Protein AF-A0A2A5JJQ9-F1 (afdb_monomer)

Mean predicted aligned error: 7.12 Å

Organism: Pseudoalteromonas piscicida (NCBI:txid43662)

Structure (mmCIF, N/CA/C/O backbone):
data_AF-A0A2A5JJQ9-F1
#
_entry.id   AF-A0A2A5JJQ9-F1
#
loop_
_atom_site.group_PDB
_atom_site.id
_atom_site.type_symbol
_atom_site.label_atom_id
_atom_site.label_alt_id
_atom_site.label_comp_id
_atom_site.label_asym_id
_atom_site.label_entity_id
_atom_site.label_seq_id
_atom_site.pdbx_PDB_ins_code
_atom_site.Cartn_x
_atom_site.Cartn_y
_atom_site.Cartn_z
_atom_site.occupancy
_atom_site.B_iso_or_equiv
_atom_site.auth_seq_id
_atom_site.auth_comp_id
_atom_site.auth_asym_id
_atom_site.auth_atom_id
_atom_site.pdbx_PDB_model_num
ATOM 1 N N . MET A 1 1 ? 16.383 14.279 -28.033 1.00 53.25 1 MET A N 1
ATOM 2 C CA . MET A 1 1 ? 16.707 12.990 -27.375 1.00 53.25 1 MET A CA 1
ATOM 3 C C . MET A 1 1 ? 16.690 13.057 -25.843 1.00 53.25 1 MET A C 1
ATOM 5 O O . MET A 1 1 ? 16.347 12.062 -25.229 1.00 53.25 1 MET A O 1
ATOM 9 N N . SER A 1 2 ? 16.940 14.205 -25.205 1.00 58.47 2 SER A N 1
ATOM 10 C CA . SER A 1 2 ? 16.986 14.355 -23.736 1.00 58.47 2 SER A CA 1
ATOM 11 C C . SER A 1 2 ? 15.639 14.246 -22.992 1.00 58.47 2 SER A C 1
ATOM 13 O O . SER A 1 2 ? 15.626 13.889 -21.820 1.00 58.47 2 SER A O 1
ATOM 15 N N . ALA A 1 3 ? 14.497 14.496 -23.643 1.00 60.12 3 ALA A N 1
ATOM 16 C CA . ALA A 1 3 ? 13.184 14.466 -22.978 1.00 60.12 3 ALA A CA 1
ATOM 17 C C . ALA A 1 3 ? 12.724 13.055 -22.546 1.00 60.12 3 ALA A C 1
ATOM 19 O O . ALA A 1 3 ? 12.041 12.912 -21.534 1.00 60.12 3 ALA A O 1
ATOM 20 N N . PHE A 1 4 ? 13.128 12.004 -23.270 1.00 63.50 4 PHE A N 1
ATOM 21 C CA . PHE A 1 4 ? 12.737 10.623 -22.957 1.00 63.50 4 PHE A CA 1
ATOM 22 C C . PHE A 1 4 ? 13.427 10.071 -21.701 1.00 63.50 4 PHE A C 1
ATOM 24 O O . PHE A 1 4 ? 12.880 9.177 -21.062 1.00 63.50 4 PHE A O 1
ATOM 31 N N . ILE A 1 5 ? 14.570 10.644 -21.300 1.00 67.75 5 ILE A N 1
ATOM 32 C CA . ILE A 1 5 ? 15.310 10.250 -20.089 1.00 67.75 5 ILE A CA 1
ATOM 33 C C . ILE A 1 5 ? 14.546 10.648 -18.818 1.00 67.75 5 ILE A C 1
ATOM 35 O O . ILE A 1 5 ? 14.613 9.948 -17.815 1.00 67.75 5 ILE A O 1
ATOM 39 N N . TYR A 1 6 ? 13.778 11.740 -18.845 1.00 73.62 6 TYR A N 1
ATOM 40 C CA . TYR A 1 6 ? 13.025 12.204 -17.672 1.00 73.62 6 TYR A CA 1
ATOM 41 C C . TYR A 1 6 ? 11.618 11.603 -17.573 1.00 73.62 6 TYR A C 1
ATOM 43 O O . TYR A 1 6 ? 11.004 11.643 -16.509 1.00 73.62 6 TYR A O 1
ATOM 51 N N . LEU A 1 7 ? 11.104 11.014 -18.654 1.00 75.12 7 LEU A N 1
ATOM 52 C CA . LEU A 1 7 ? 9.798 10.351 -18.690 1.00 75.12 7 LEU A CA 1
ATOM 53 C C . LEU A 1 7 ? 9.628 9.300 -17.564 1.00 75.12 7 LEU A C 1
ATOM 55 O O . LEU A 1 7 ? 8.625 9.386 -16.853 1.00 75.12 7 LEU A O 1
ATOM 59 N N . PRO A 1 8 ? 10.591 8.387 -17.302 1.00 75.81 8 PRO A N 1
ATOM 60 C CA . PRO A 1 8 ? 10.592 7.521 -16.118 1.00 75.81 8 PRO A CA 1
ATOM 61 C C . PRO A 1 8 ? 10.311 8.225 -14.802 1.00 75.81 8 PRO A C 1
ATOM 63 O O . PRO A 1 8 ? 9.535 7.740 -13.983 1.00 75.81 8 PRO A O 1
ATOM 66 N N . PHE A 1 9 ? 10.987 9.353 -14.596 1.00 79.06 9 PHE A N 1
ATOM 67 C CA . PHE A 1 9 ? 10.966 10.077 -13.341 1.00 79.06 9 PHE A CA 1
ATOM 68 C C . PHE A 1 9 ? 9.575 10.659 -13.106 1.00 79.06 9 PHE A C 1
ATOM 70 O O . PHE A 1 9 ? 9.000 10.463 -12.038 1.00 79.06 9 PHE A O 1
ATOM 77 N N . PHE A 1 10 ? 8.983 11.278 -14.131 1.00 83.06 10 PHE A N 1
ATOM 78 C CA . PHE A 1 10 ? 7.614 11.787 -14.058 1.00 83.06 10 PHE A CA 1
ATOM 79 C C . PHE A 1 10 ? 6.577 10.670 -13.889 1.00 83.06 10 PHE A C 1
ATOM 81 O O . PHE A 1 10 ? 5.638 10.830 -13.108 1.00 83.06 10 PHE A O 1
ATOM 88 N N . VAL A 1 11 ? 6.758 9.522 -14.552 1.00 82.81 11 VAL A N 1
ATOM 89 C CA . VAL A 1 11 ? 5.877 8.357 -14.374 1.00 82.81 11 VAL A CA 1
ATOM 90 C C . VAL A 1 11 ? 5.963 7.839 -12.939 1.00 82.81 11 VAL A C 1
ATOM 92 O O . VAL A 1 11 ? 4.928 7.718 -12.285 1.00 82.81 11 VAL A O 1
ATOM 95 N N . ALA A 1 12 ? 7.166 7.629 -12.401 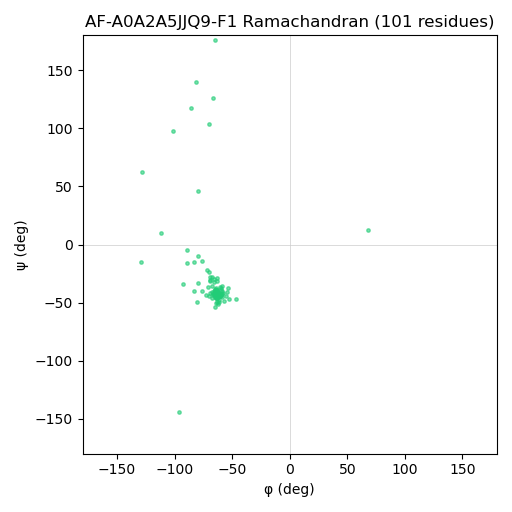1.00 81.19 12 ALA A N 1
ATOM 96 C CA . ALA A 1 12 ? 7.359 7.193 -11.021 1.00 81.19 12 ALA A CA 1
ATOM 97 C C . ALA A 1 12 ? 6.757 8.187 -10.014 1.00 81.19 12 ALA A C 1
ATOM 99 O O . ALA A 1 12 ? 6.046 7.776 -9.096 1.00 81.19 12 ALA A O 1
ATOM 100 N N . LEU A 1 13 ? 6.967 9.492 -10.223 1.00 85.75 13 LEU A N 1
ATOM 101 C CA . LEU A 1 13 ? 6.396 10.543 -9.381 1.00 85.75 13 LEU A CA 1
ATOM 102 C C . LEU A 1 13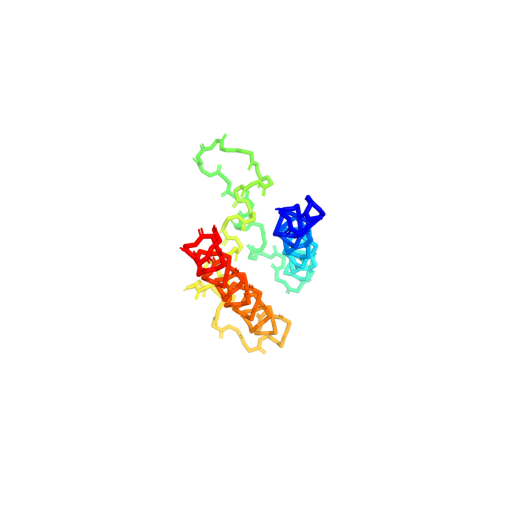 ? 4.860 10.503 -9.401 1.00 85.75 13 LEU A C 1
ATOM 104 O O . LEU A 1 13 ? 4.222 10.565 -8.349 1.00 85.75 13 LEU A O 1
ATOM 108 N N . SER A 1 14 ? 4.263 10.338 -10.586 1.00 85.88 14 SER A N 1
ATOM 109 C CA . SER A 1 14 ? 2.811 10.221 -10.734 1.00 85.88 14 SER A CA 1
ATOM 110 C C . SER A 1 14 ? 2.269 8.976 -10.026 1.00 85.88 14 SER A C 1
ATOM 112 O O . SER A 1 14 ? 1.290 9.072 -9.289 1.00 85.88 14 SER A O 1
ATOM 114 N N . CYS A 1 15 ? 2.938 7.825 -10.152 1.00 82.94 15 CYS A N 1
ATOM 115 C CA . CYS A 1 15 ? 2.556 6.589 -9.471 1.00 82.94 15 CYS A CA 1
ATOM 116 C C . CYS A 1 15 ? 2.604 6.741 -7.946 1.00 82.94 15 CYS A C 1
ATOM 118 O O . CYS A 1 15 ? 1.667 6.324 -7.262 1.00 82.94 15 CYS A O 1
ATOM 120 N N . LEU A 1 16 ? 3.647 7.385 -7.408 1.00 83.38 16 LEU A N 1
ATOM 121 C CA . LEU A 1 16 ? 3.753 7.674 -5.975 1.00 83.38 16 LEU A CA 1
ATOM 122 C C . LEU A 1 16 ? 2.626 8.596 -5.495 1.00 83.38 16 LEU A C 1
ATOM 124 O O . LEU A 1 16 ? 2.040 8.346 -4.437 1.00 83.38 16 LEU A O 1
ATOM 128 N N . PHE A 1 17 ? 2.278 9.615 -6.285 1.00 86.81 17 PHE A N 1
ATOM 129 C CA . PHE A 1 17 ? 1.162 10.514 -5.991 1.00 86.81 17 PHE A CA 1
ATOM 130 C C . PHE A 1 17 ? -0.189 9.779 -5.996 1.00 86.81 17 PHE A C 1
ATOM 132 O O . PHE A 1 17 ? -0.984 9.911 -5.064 1.00 86.81 17 PHE A O 1
ATOM 139 N N . PHE A 1 18 ? -0.440 8.936 -7.001 1.00 84.56 18 PHE A N 1
ATOM 140 C CA . PHE A 1 18 ? -1.655 8.121 -7.060 1.00 84.56 18 PHE A CA 1
ATOM 141 C C . PHE A 1 18 ? -1.748 7.146 -5.884 1.00 84.56 18 PHE A C 1
ATOM 143 O O . PHE A 1 18 ? -2.818 7.016 -5.285 1.00 84.56 18 PHE A O 1
ATOM 150 N N . ARG A 1 19 ? -0.638 6.496 -5.512 1.00 83.06 19 ARG A N 1
ATOM 151 C CA . ARG A 1 19 ? -0.593 5.572 -4.371 1.00 83.06 19 ARG A CA 1
ATOM 152 C C . ARG A 1 19 ? -0.898 6.286 -3.057 1.00 83.06 19 ARG A C 1
ATOM 154 O O . ARG A 1 19 ? -1.742 5.814 -2.298 1.00 83.06 19 ARG A O 1
ATOM 161 N N . THR A 1 20 ? -0.293 7.450 -2.812 1.00 84.12 20 THR A N 1
ATOM 162 C CA . THR A 1 20 ? -0.572 8.246 -1.601 1.00 84.12 20 THR A CA 1
ATOM 163 C C . THR A 1 20 ? -2.019 8.723 -1.548 1.00 84.12 20 THR A C 1
ATOM 165 O O . THR A 1 20 ? -2.663 8.597 -0.505 1.00 84.12 20 THR A O 1
ATOM 168 N N . PHE A 1 21 ? -2.575 9.204 -2.662 1.00 85.81 21 PHE A N 1
ATOM 169 C CA . PHE A 1 21 ? -3.981 9.605 -2.722 1.00 85.81 21 PHE A CA 1
ATOM 170 C C . PHE A 1 21 ? -4.927 8.431 -2.427 1.00 85.81 21 PHE A C 1
ATOM 172 O O . PHE A 1 21 ? -5.880 8.558 -1.652 1.00 85.81 21 PHE A O 1
ATOM 179 N N . HIS A 1 22 ? -4.649 7.263 -3.007 1.00 84.31 22 HIS A N 1
ATOM 180 C CA . HIS A 1 22 ? -5.489 6.084 -2.840 1.00 84.31 22 HIS A CA 1
ATOM 181 C C . HIS A 1 22 ? -5.389 5.483 -1.427 1.00 84.31 22 HIS A C 1
ATOM 183 O O . HIS A 1 22 ? -6.411 5.076 -0.874 1.00 84.31 22 HIS A O 1
ATOM 189 N N . LEU A 1 23 ? -4.200 5.495 -0.811 1.00 84.94 23 LEU A N 1
ATOM 190 C CA . LEU A 1 23 ? -4.009 5.127 0.598 1.00 84.94 23 LEU A CA 1
ATOM 191 C C . LEU A 1 23 ? -4.806 6.044 1.527 1.00 84.94 23 LEU A C 1
ATOM 193 O O . LEU A 1 23 ? -5.504 5.568 2.422 1.00 84.94 23 LEU A O 1
ATOM 197 N N . LYS A 1 24 ? -4.773 7.357 1.278 1.00 87.56 24 LYS A N 1
ATOM 198 C CA . LYS A 1 24 ? -5.526 8.336 2.072 1.00 87.56 24 LYS A CA 1
ATOM 199 C C . LYS A 1 24 ? -7.032 8.083 1.994 1.00 87.56 24 LYS A C 1
ATOM 201 O O . LYS A 1 24 ? -7.710 8.109 3.017 1.00 87.56 24 LYS A O 1
ATOM 206 N N . LYS A 1 25 ? -7.543 7.759 0.800 1.00 88.50 25 LYS A N 1
ATOM 207 C CA . LYS A 1 25 ? -8.953 7.398 0.590 1.00 88.50 25 LYS A CA 1
ATOM 208 C C . LYS A 1 25 ? -9.370 6.186 1.428 1.00 88.50 25 LYS A C 1
ATOM 210 O O . LYS A 1 25 ? -10.466 6.178 1.982 1.00 88.50 25 LYS A O 1
ATOM 215 N N . ILE A 1 26 ? -8.508 5.179 1.539 1.00 88.50 26 ILE A N 1
ATOM 216 C CA . ILE A 1 26 ? -8.814 3.972 2.316 1.00 88.50 26 ILE A CA 1
ATOM 217 C C . ILE A 1 26 ? -8.702 4.227 3.803 1.00 88.50 26 ILE A C 1
ATOM 219 O O . ILE A 1 26 ? -9.561 3.768 4.540 1.00 88.50 26 ILE A O 1
ATOM 223 N N . ALA A 1 27 ? -7.708 4.993 4.243 1.00 88.69 27 ALA A N 1
ATOM 224 C CA . ALA A 1 27 ? -7.625 5.407 5.636 1.00 88.69 27 ALA A CA 1
ATOM 225 C C . ALA A 1 27 ? -8.913 6.119 6.076 1.00 88.69 27 ALA A C 1
ATOM 227 O O . ALA A 1 27 ? -9.470 5.795 7.120 1.00 88.69 27 ALA A O 1
ATOM 228 N N . THR A 1 28 ? -9.451 7.022 5.246 1.00 90.25 28 THR A N 1
ATOM 229 C CA . THR A 1 28 ? -10.751 7.656 5.512 1.00 90.25 28 THR A CA 1
ATOM 230 C C . THR A 1 28 ? -11.897 6.644 5.541 1.00 90.25 28 THR A C 1
ATOM 232 O O . THR A 1 28 ? -12.734 6.706 6.436 1.00 90.25 28 THR A O 1
ATOM 235 N N . HIS A 1 29 ? -11.937 5.698 4.600 1.00 90.19 29 HIS A N 1
ATOM 236 C CA . HIS A 1 29 ? -12.962 4.650 4.575 1.00 90.19 29 HIS A CA 1
ATOM 237 C C . HIS A 1 29 ? -12.923 3.765 5.825 1.00 90.19 29 HIS A C 1
ATOM 239 O O . HIS A 1 29 ? -13.938 3.588 6.489 1.00 90.19 29 HIS A O 1
ATOM 245 N N . VAL A 1 30 ? -11.742 3.269 6.192 1.00 89.19 30 VAL A N 1
ATOM 246 C CA . VAL A 1 30 ? -11.534 2.419 7.369 1.00 89.19 30 VAL A CA 1
ATOM 247 C C . VAL A 1 30 ? -11.854 3.179 8.648 1.00 89.19 30 VAL A C 1
ATOM 249 O O . VAL A 1 30 ? -12.529 2.630 9.508 1.00 89.19 30 VAL A O 1
ATOM 252 N N . LYS A 1 31 ? -11.476 4.457 8.747 1.00 90.31 31 LYS A N 1
ATOM 253 C CA . LYS A 1 31 ? -11.863 5.313 9.874 1.00 90.31 31 LYS A CA 1
ATOM 254 C C . LYS A 1 31 ? -13.384 5.435 10.028 1.00 90.31 31 LYS A C 1
ATOM 256 O O . LYS A 1 31 ? -13.866 5.505 11.153 1.00 90.31 31 LYS A O 1
ATOM 261 N N . ASN A 1 32 ? -14.127 5.466 8.923 1.00 90.00 32 ASN A N 1
ATOM 262 C CA . ASN A 1 32 ? -15.580 5.630 8.943 1.00 90.00 32 ASN A CA 1
ATOM 263 C C . ASN A 1 32 ? -16.331 4.310 9.177 1.00 90.00 32 ASN A C 1
ATOM 265 O O . ASN A 1 32 ? -17.334 4.304 9.881 1.00 90.00 32 ASN A O 1
ATOM 269 N N . VAL A 1 33 ? -15.874 3.208 8.573 1.00 92.06 33 VAL A N 1
ATOM 270 C CA . VAL A 1 33 ? -16.576 1.910 8.604 1.00 92.06 33 VAL A CA 1
ATOM 271 C C . VAL A 1 33 ? -16.098 1.015 9.747 1.00 92.06 33 VAL A C 1
ATOM 273 O O . VAL A 1 33 ? -16.895 0.283 10.326 1.00 92.06 33 VAL A O 1
ATOM 276 N N . TYR A 1 34 ? -14.816 1.093 10.103 1.00 90.06 34 TYR A N 1
ATOM 277 C CA . TYR A 1 34 ? -14.189 0.295 11.159 1.00 90.06 34 TYR A CA 1
ATOM 278 C C . TYR A 1 34 ? -13.433 1.205 12.148 1.00 90.06 34 TYR A C 1
ATOM 280 O O . TYR A 1 34 ? -12.208 1.098 12.271 1.00 90.06 34 TYR A O 1
ATOM 288 N N . PRO A 1 35 ? -14.128 2.120 12.853 1.00 87.94 35 PRO A N 1
ATOM 289 C CA . PRO A 1 35 ? -13.488 3.113 13.720 1.00 87.94 35 PRO A CA 1
ATOM 290 C C . PRO A 1 35 ? -12.662 2.476 14.846 1.00 87.94 35 PRO A C 1
ATOM 292 O O . PRO A 1 35 ? -11.570 2.954 15.152 1.00 87.94 35 PRO A O 1
ATOM 295 N N . ASP A 1 36 ? -13.132 1.364 15.414 1.00 89.06 36 ASP A N 1
ATOM 296 C CA . ASP A 1 36 ? -12.420 0.649 16.477 1.00 89.06 36 ASP A CA 1
ATOM 297 C C . ASP A 1 36 ? -11.107 0.043 15.979 1.00 89.06 36 ASP A C 1
ATOM 299 O O . ASP A 1 36 ? -10.073 0.144 16.639 1.00 89.06 36 ASP A O 1
ATOM 303 N N . GLU A 1 37 ? -11.120 -0.542 14.780 1.00 88.06 37 GLU A N 1
ATOM 304 C CA . GLU A 1 37 ? -9.905 -1.057 14.150 1.00 88.06 37 GLU A CA 1
ATOM 305 C C . GLU A 1 37 ? -8.964 0.087 13.775 1.00 88.06 37 GLU A C 1
ATOM 307 O O . GLU A 1 37 ? -7.769 0.000 14.033 1.00 88.06 37 GLU A O 1
ATOM 312 N N . TRP A 1 38 ? -9.481 1.204 13.258 1.00 89.31 38 TRP A N 1
ATOM 313 C CA . TRP A 1 38 ? -8.670 2.389 12.981 1.00 89.31 38 TRP A CA 1
ATOM 314 C C . TRP A 1 38 ? -7.948 2.910 14.232 1.00 89.31 38 TRP A C 1
ATOM 316 O O . TRP A 1 38 ? -6.763 3.244 14.166 1.00 89.31 38 TRP A O 1
ATOM 326 N N . ASN A 1 39 ? -8.623 2.925 15.382 1.00 88.44 39 ASN A N 1
ATOM 327 C CA . ASN A 1 39 ? -8.019 3.339 16.647 1.00 88.44 39 ASN A CA 1
ATOM 328 C C . ASN A 1 39 ? -6.883 2.397 17.075 1.00 88.44 39 ASN A C 1
ATOM 330 O O . ASN A 1 39 ? -5.833 2.879 17.495 1.00 88.44 39 ASN A O 1
ATOM 334 N N . LYS A 1 40 ? -7.038 1.078 16.880 1.00 87.81 40 LYS A N 1
ATOM 335 C CA . LYS A 1 40 ? -5.957 0.099 17.108 1.00 87.81 40 LYS A CA 1
ATOM 336 C C . LYS A 1 40 ? -4.771 0.328 16.172 1.00 87.81 40 LYS A C 1
ATOM 338 O O . LYS A 1 40 ? -3.627 0.229 16.597 1.00 87.81 40 LYS A O 1
ATOM 343 N N . LEU A 1 41 ? -5.023 0.670 14.907 1.00 86.31 41 LEU A N 1
ATOM 344 C CA . LEU A 1 41 ? -3.959 0.976 13.941 1.00 86.31 41 LEU A CA 1
ATOM 345 C C . LEU A 1 41 ? -3.189 2.251 14.312 1.00 86.31 41 LEU A C 1
ATOM 347 O O . LEU A 1 41 ? -1.989 2.336 14.048 1.00 86.31 41 LEU A O 1
ATOM 351 N N . CYS A 1 42 ? -3.861 3.225 14.932 1.00 84.62 42 CYS A N 1
ATOM 352 C CA . CYS A 1 42 ? -3.249 4.455 15.442 1.00 84.62 42 CYS A CA 1
ATOM 353 C C . CYS A 1 42 ? -2.460 4.255 16.743 1.00 84.62 42 CYS A C 1
ATOM 355 O O . CYS A 1 42 ? -1.695 5.143 17.126 1.00 84.62 42 CYS A O 1
ATOM 357 N N . GLU A 1 43 ? -2.629 3.118 17.420 1.00 84.00 43 GLU A N 1
ATOM 358 C CA . GLU A 1 43 ? -1.922 2.819 18.657 1.00 84.00 43 GLU A CA 1
ATOM 359 C C . GLU A 1 43 ? -0.439 2.571 18.357 1.00 84.00 43 GLU A C 1
ATOM 361 O O . GLU A 1 43 ? -0.022 1.540 17.825 1.00 84.00 43 GLU A O 1
ATOM 366 N N . ASN A 1 44 ? 0.384 3.564 18.672 1.00 74.69 44 ASN A N 1
ATOM 367 C CA . ASN A 1 44 ? 1.792 3.546 18.333 1.00 74.69 44 ASN A CA 1
ATOM 368 C C . ASN A 1 44 ? 2.649 3.179 19.543 1.00 74.69 44 ASN A C 1
ATOM 370 O O . ASN A 1 44 ? 3.007 4.026 20.360 1.00 74.69 44 ASN A O 1
ATOM 374 N N . LYS A 1 45 ? 3.025 1.902 19.614 1.00 66.88 45 LYS A N 1
ATOM 375 C CA . LYS A 1 45 ? 3.842 1.355 20.705 1.00 66.88 45 LYS A CA 1
ATOM 376 C C . LYS A 1 45 ? 5.343 1.643 20.566 1.00 66.88 45 LYS A C 1
ATOM 378 O O . LYS A 1 45 ? 6.083 1.396 21.508 1.00 66.88 45 LYS A O 1
ATOM 383 N N . MET A 1 46 ? 5.800 2.159 19.420 1.00 70.69 46 MET A N 1
ATOM 384 C CA . MET A 1 46 ? 7.230 2.331 19.104 1.00 70.69 46 MET A CA 1
ATOM 385 C C . MET A 1 46 ? 7.688 3.797 19.032 1.00 70.69 46 MET A C 1
ATOM 387 O O . MET A 1 46 ? 8.794 4.068 18.575 1.00 70.69 46 MET A O 1
ATOM 391 N N . GLY A 1 47 ? 6.855 4.763 19.437 1.00 72.38 47 GLY A N 1
ATOM 392 C CA . GLY A 1 47 ? 7.241 6.184 19.453 1.00 72.38 47 GLY A CA 1
ATOM 393 C C . GLY A 1 47 ? 7.456 6.820 18.069 1.00 72.38 47 GLY A C 1
ATOM 394 O O . GLY A 1 47 ? 7.981 7.924 17.975 1.00 72.38 47 GLY A O 1
ATOM 395 N N . MET A 1 48 ? 7.043 6.152 16.984 1.00 74.38 48 MET A N 1
ATOM 396 C CA . MET A 1 48 ? 7.068 6.709 15.623 1.00 74.38 48 MET A CA 1
ATOM 397 C C . MET A 1 48 ? 6.113 7.911 15.453 1.00 74.38 48 MET A C 1
ATOM 399 O O . MET A 1 48 ? 5.343 8.262 16.342 1.00 74.38 48 MET A O 1
ATOM 403 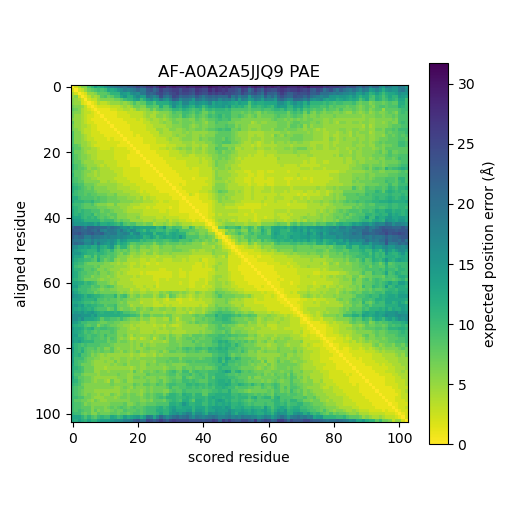N N . ASN A 1 49 ? 6.098 8.559 14.288 1.00 81.38 49 ASN A N 1
ATOM 404 C CA . ASN A 1 49 ? 4.995 9.470 13.979 1.00 81.38 49 ASN A CA 1
ATOM 405 C C . ASN A 1 49 ? 3.694 8.655 13.837 1.00 81.38 49 ASN A C 1
ATOM 407 O O . ASN A 1 49 ? 3.648 7.718 13.040 1.00 81.38 49 ASN A O 1
ATOM 411 N N . ILE A 1 50 ? 2.641 9.019 14.581 1.00 80.44 50 ILE A N 1
ATOM 412 C CA . ILE A 1 50 ? 1.333 8.330 14.586 1.00 80.44 50 ILE A CA 1
ATOM 413 C C . ILE A 1 50 ? 0.769 8.191 1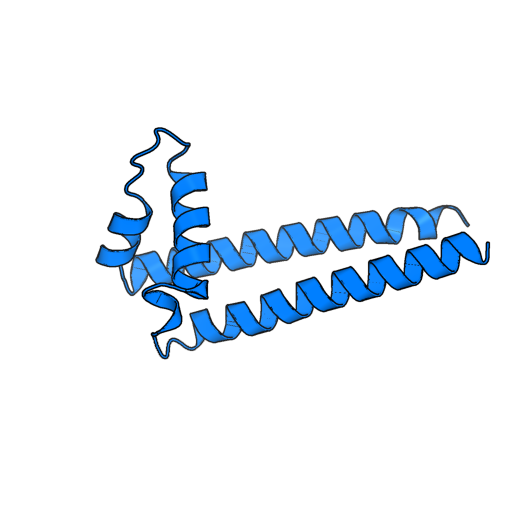3.169 1.00 80.44 50 ILE A C 1
ATOM 415 O O . ILE A 1 50 ? 0.194 7.164 12.819 1.00 80.44 50 ILE A O 1
ATOM 419 N N . THR A 1 51 ? 0.970 9.202 12.324 1.00 78.62 51 THR A N 1
ATOM 420 C CA . THR A 1 51 ? 0.506 9.187 10.935 1.00 78.62 51 THR A CA 1
ATOM 421 C C . THR A 1 51 ? 1.212 8.087 10.147 1.00 78.62 51 THR A C 1
ATOM 423 O O . THR A 1 51 ? 0.566 7.253 9.525 1.00 78.62 51 THR A O 1
ATOM 426 N N . THR A 1 52 ? 2.541 8.024 10.219 1.00 80.69 52 THR A N 1
ATOM 427 C CA . THR A 1 52 ? 3.323 7.003 9.509 1.00 80.69 52 THR A CA 1
ATOM 428 C C . THR A 1 52 ? 3.036 5.603 10.048 1.00 80.69 52 THR A C 1
ATOM 430 O O . THR A 1 52 ? 2.844 4.677 9.265 1.00 80.69 52 THR A O 1
ATOM 433 N N . ALA A 1 53 ? 2.949 5.458 11.373 1.00 83.75 53 ALA A N 1
ATOM 434 C CA . ALA A 1 53 ? 2.648 4.187 12.022 1.00 83.75 53 ALA A CA 1
ATOM 435 C C . ALA A 1 53 ? 1.246 3.677 11.651 1.00 83.75 53 ALA A C 1
ATOM 437 O O . ALA A 1 53 ? 1.104 2.523 11.260 1.00 83.75 53 ALA A O 1
ATOM 438 N N . SER A 1 54 ? 0.225 4.541 11.686 1.00 85.88 54 SER A N 1
ATOM 439 C CA . SER A 1 54 ? -1.144 4.167 11.301 1.00 85.88 54 SER A CA 1
ATOM 440 C C . SER A 1 54 ? -1.253 3.765 9.834 1.00 85.88 54 SER A C 1
ATOM 442 O O . SER A 1 54 ? -1.925 2.780 9.538 1.00 85.88 54 SER A O 1
ATOM 444 N N . PHE A 1 55 ? -0.563 4.449 8.914 1.00 87.06 55 PHE A N 1
ATOM 445 C CA . PHE A 1 55 ? -0.538 4.045 7.505 1.00 87.06 55 PHE A CA 1
ATOM 446 C C . PHE A 1 55 ? 0.181 2.710 7.282 1.00 87.06 55 PHE A C 1
ATOM 448 O O . PHE A 1 55 ? -0.332 1.876 6.539 1.00 87.06 55 PHE A O 1
ATOM 455 N N . ALA A 1 56 ? 1.318 2.479 7.942 1.00 85.44 56 ALA A N 1
ATOM 456 C CA . ALA A 1 56 ? 2.036 1.208 7.849 1.00 85.44 56 ALA A CA 1
ATOM 457 C C . ALA A 1 56 ? 1.203 0.046 8.420 1.00 85.44 56 ALA A C 1
ATOM 459 O O . ALA A 1 56 ? 1.041 -0.989 7.776 1.00 85.44 56 ALA A O 1
ATOM 460 N N . ASN A 1 57 ? 0.598 0.248 9.592 1.00 88.56 57 ASN A N 1
ATOM 461 C CA . ASN A 1 57 ? -0.288 -0.730 10.216 1.00 88.56 57 ASN A CA 1
ATOM 462 C C . ASN A 1 57 ? -1.531 -0.991 9.353 1.00 88.56 57 ASN A C 1
ATOM 464 O O . ASN A 1 57 ? -1.989 -2.128 9.255 1.00 88.56 57 ASN A O 1
ATOM 468 N N . LEU A 1 58 ? -2.090 0.047 8.721 1.00 89.19 58 LEU A N 1
ATOM 469 C CA . LEU A 1 58 ? -3.214 -0.077 7.795 1.00 89.19 58 LEU A CA 1
ATOM 470 C C . LEU A 1 58 ? -2.838 -0.945 6.593 1.00 89.19 58 LEU A C 1
ATOM 472 O O . LEU A 1 58 ? -3.595 -1.847 6.239 1.00 89.19 58 LEU A O 1
ATOM 476 N N . GLU A 1 59 ? -1.683 -0.693 5.979 1.00 87.38 59 GLU A N 1
ATOM 477 C CA . GLU A 1 59 ? -1.182 -1.480 4.849 1.00 87.38 59 GLU A CA 1
ATOM 478 C C . GLU A 1 59 ? -0.984 -2.951 5.235 1.00 87.38 59 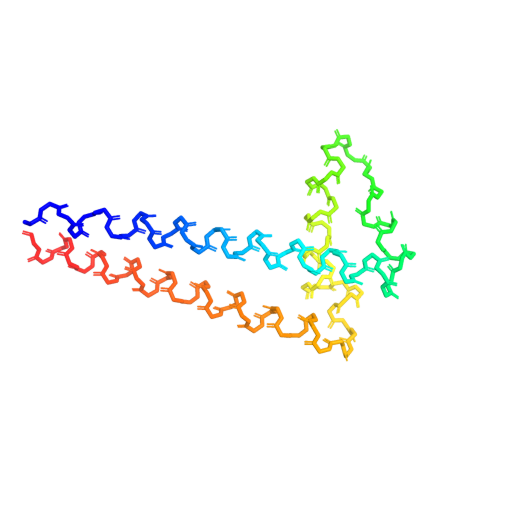GLU A C 1
ATOM 480 O O . GLU A 1 59 ? -1.463 -3.845 4.532 1.00 87.38 59 GLU A O 1
ATOM 485 N N . GLU A 1 60 ? -0.404 -3.209 6.408 1.00 87.06 60 GLU A N 1
ATOM 486 C CA . GLU A 1 60 ? -0.239 -4.566 6.932 1.00 87.06 60 GLU A CA 1
ATOM 487 C C . GLU A 1 60 ? -1.588 -5.235 7.241 1.00 87.06 60 GLU A C 1
ATOM 489 O O . GLU A 1 60 ? -1.823 -6.389 6.873 1.00 87.06 60 GLU A O 1
ATOM 494 N N . SER A 1 61 ? -2.532 -4.505 7.842 1.00 88.81 61 SER A N 1
ATOM 495 C CA . SER A 1 61 ? -3.872 -5.020 8.142 1.00 88.81 61 SER A CA 1
ATOM 496 C C . SER A 1 61 ? -4.659 -5.357 6.875 1.00 88.81 61 SER A C 1
ATOM 498 O O . SER A 1 61 ? -5.365 -6.367 6.827 1.00 88.81 61 SER A O 1
ATOM 500 N N . MET A 1 62 ? -4.500 -4.556 5.820 1.00 87.38 62 MET A N 1
ATOM 501 C CA . MET A 1 62 ? -5.085 -4.834 4.510 1.00 87.38 62 MET A CA 1
ATOM 502 C C . MET A 1 62 ? -4.459 -6.052 3.844 1.00 87.38 62 MET A C 1
ATOM 504 O O . MET A 1 62 ? -5.169 -6.767 3.142 1.00 87.38 62 MET A O 1
ATOM 508 N N . LYS A 1 63 ? -3.158 -6.293 4.020 1.00 84.81 63 LYS A N 1
ATOM 509 C CA . LYS A 1 63 ? -2.454 -7.408 3.376 1.00 84.81 63 LYS A CA 1
ATOM 510 C C . LYS A 1 63 ? -2.667 -8.732 4.111 1.00 84.81 63 LYS A C 1
ATOM 512 O O . LYS A 1 63 ? -3.050 -9.717 3.489 1.00 84.81 63 LYS A O 1
ATOM 517 N N . ASN A 1 64 ? -2.474 -8.736 5.428 1.00 84.62 64 ASN A N 1
ATOM 518 C CA . ASN A 1 64 ? -2.412 -9.950 6.246 1.00 84.62 64 ASN A CA 1
ATOM 519 C C . ASN A 1 64 ? -3.341 -9.926 7.476 1.00 84.62 64 ASN A C 1
ATOM 521 O O . ASN A 1 64 ? -3.574 -10.973 8.081 1.00 84.62 64 ASN A O 1
ATOM 525 N N . GLY A 1 65 ? -3.865 -8.762 7.865 1.00 86.06 65 GLY A N 1
ATOM 526 C CA . GLY A 1 65 ? -4.613 -8.590 9.115 1.00 86.06 65 GLY A CA 1
ATOM 527 C C . GLY A 1 65 ? -6.136 -8.676 8.992 1.00 86.06 65 GLY A C 1
ATOM 528 O O . GLY A 1 65 ? -6.689 -9.497 8.265 1.00 86.06 65 GLY A O 1
ATOM 529 N N . PHE A 1 66 ? -6.838 -7.863 9.785 1.00 88.00 66 PHE A N 1
ATOM 530 C CA . PHE A 1 66 ? -8.302 -7.888 9.862 1.00 88.00 66 PHE A CA 1
ATOM 531 C C . PHE A 1 66 ? -8.949 -7.463 8.540 1.00 88.00 66 PHE A C 1
ATOM 533 O O . PHE A 1 66 ? -9.868 -8.124 8.058 1.00 88.00 66 PHE A O 1
ATOM 540 N N . 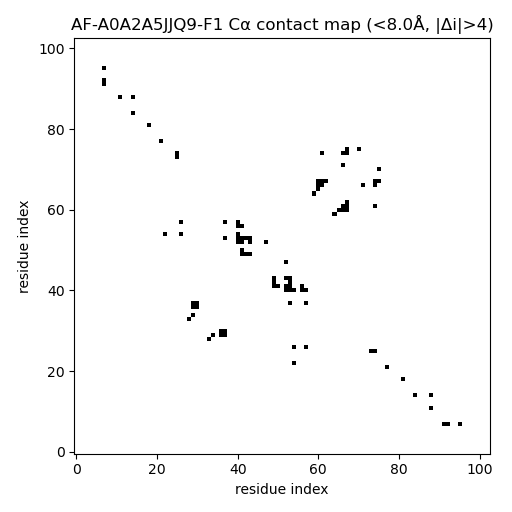LEU A 1 67 ? -8.444 -6.385 7.933 1.00 86.50 67 LEU A N 1
ATOM 541 C CA . LEU A 1 67 ? -9.025 -5.809 6.719 1.00 86.50 67 LEU A CA 1
ATOM 542 C C . LEU A 1 67 ? -8.870 -6.732 5.503 1.00 86.50 67 LEU A C 1
ATOM 544 O O . LEU A 1 67 ? -9.726 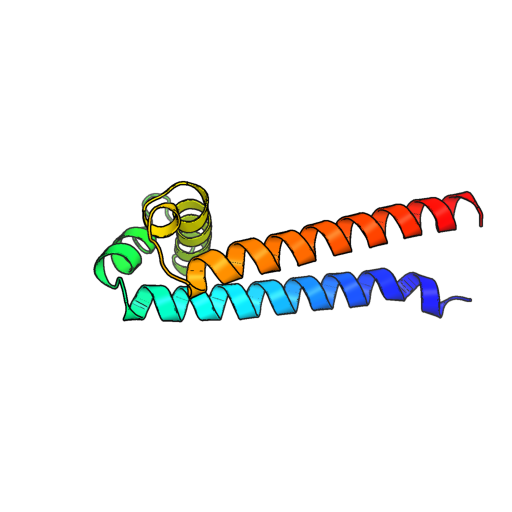-6.704 4.623 1.00 86.50 67 LEU A O 1
ATOM 548 N N . SER A 1 68 ? -7.836 -7.582 5.466 1.00 85.44 68 SER A N 1
ATOM 549 C CA . SER A 1 68 ? -7.646 -8.569 4.390 1.00 85.44 68 SER A CA 1
ATOM 550 C C . SER A 1 68 ? -8.733 -9.649 4.371 1.00 85.44 68 SER A C 1
ATOM 552 O O . SER A 1 68 ? -9.079 -10.175 3.314 1.00 85.44 68 SER A O 1
ATOM 554 N N . LYS A 1 69 ? -9.296 -9.967 5.543 1.00 87.31 69 LYS A N 1
ATOM 555 C CA . LYS A 1 69 ? -10.325 -11.000 5.712 1.00 87.31 69 LYS A CA 1
ATOM 556 C C . LYS A 1 69 ? -11.726 -10.488 5.403 1.00 87.31 69 LYS A C 1
ATOM 558 O O . LYS A 1 69 ? -12.637 -11.298 5.226 1.00 87.31 69 LYS A O 1
ATOM 563 N N . GLN A 1 70 ? -11.911 -9.169 5.327 1.00 85.62 70 GLN A N 1
ATOM 564 C CA . GLN A 1 70 ? -13.216 -8.593 5.046 1.00 85.62 70 GLN A CA 1
ATOM 565 C C . GLN A 1 70 ? -13.545 -8.587 3.558 1.00 85.62 70 GLN A C 1
ATOM 567 O O . GLN A 1 70 ? -12.723 -8.265 2.700 1.00 85.62 70 GLN A O 1
ATOM 572 N N . LYS A 1 71 ? -14.807 -8.899 3.244 1.00 81.69 71 LYS A N 1
ATOM 573 C CA . LYS A 1 71 ? -15.370 -8.788 1.889 1.00 81.69 71 LYS A CA 1
ATOM 574 C C . LYS A 1 71 ? -15.743 -7.337 1.567 1.00 81.69 71 LYS A C 1
ATOM 576 O O . LYS A 1 71 ? -16.838 -7.065 1.086 1.00 81.69 71 LYS A O 1
ATOM 581 N N . ASP A 1 72 ? -14.840 -6.407 1.865 1.00 84.38 72 ASP A N 1
ATOM 582 C CA . ASP A 1 72 ? -15.032 -4.992 1.576 1.00 84.38 72 ASP A CA 1
ATOM 583 C C . ASP A 1 72 ? -14.580 -4.694 0.132 1.00 84.38 72 ASP A C 1
ATOM 585 O O . ASP A 1 72 ? -13.396 -4.864 -0.198 1.00 84.38 72 ASP A O 1
ATOM 589 N N . PRO A 1 73 ? -15.492 -4.251 -0.754 1.00 82.44 73 PRO A N 1
ATOM 590 C CA . PRO A 1 73 ? -15.167 -4.001 -2.152 1.00 82.44 73 PRO A CA 1
ATOM 591 C C . PRO A 1 73 ? -14.128 -2.885 -2.328 1.00 82.44 73 PRO A C 1
ATOM 593 O O . PRO A 1 73 ? -13.349 -2.930 -3.282 1.00 82.44 73 PRO A O 1
ATOM 596 N N . LEU A 1 74 ? -14.055 -1.904 -1.420 1.00 83.00 74 LEU A N 1
ATOM 597 C CA . LEU A 1 74 ? -13.064 -0.830 -1.502 1.00 83.00 74 LEU A CA 1
ATOM 598 C C . LEU A 1 74 ? -11.664 -1.340 -1.161 1.00 83.00 74 LEU A C 1
ATOM 600 O O . LEU A 1 74 ? -10.728 -1.050 -1.912 1.00 83.00 74 LEU A O 1
ATOM 604 N N . VAL A 1 75 ? -11.533 -2.157 -0.112 1.00 82.69 75 VAL A N 1
ATOM 605 C CA . VAL A 1 75 ? -10.255 -2.782 0.278 1.00 82.69 75 VAL A CA 1
ATOM 606 C C . VAL A 1 75 ? -9.770 -3.755 -0.802 1.00 82.69 75 VAL A C 1
ATOM 608 O O . VAL A 1 75 ? -8.608 -3.709 -1.203 1.00 82.69 75 VAL A O 1
ATOM 611 N N . GLN A 1 76 ? -10.658 -4.578 -1.370 1.00 81.88 76 GLN A N 1
ATOM 612 C CA . GLN A 1 76 ? -10.288 -5.478 -2.471 1.00 81.88 76 GLN A CA 1
ATOM 613 C C . GLN A 1 76 ? -9.901 -4.719 -3.747 1.00 81.88 76 GLN A C 1
ATOM 615 O O . GLN A 1 76 ? -8.934 -5.082 -4.426 1.00 81.88 76 GLN A O 1
ATOM 620 N N . SER A 1 77 ? -10.621 -3.639 -4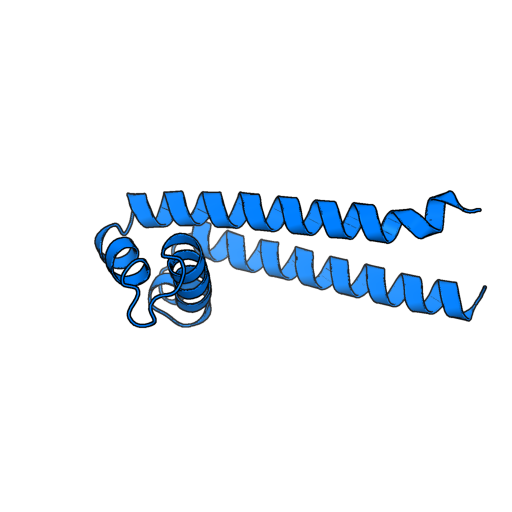.077 1.00 81.38 77 SER A N 1
ATOM 621 C CA . SER A 1 77 ? -10.293 -2.814 -5.244 1.00 81.38 77 SER A CA 1
ATOM 622 C C . SER A 1 77 ? -8.922 -2.150 -5.118 1.00 81.38 77 SER A C 1
ATOM 624 O O . SER A 1 77 ? -8.244 -1.961 -6.129 1.00 81.38 77 SER A O 1
ATOM 626 N N . PHE A 1 78 ? -8.498 -1.829 -3.893 1.00 81.75 78 PHE A N 1
ATOM 627 C CA . PHE A 1 78 ? -7.191 -1.247 -3.639 1.00 81.75 78 PHE A CA 1
ATOM 628 C C . PHE A 1 78 ? -6.063 -2.199 -3.981 1.00 81.75 78 PHE A C 1
ATOM 630 O O . PHE A 1 78 ? -5.223 -1.844 -4.797 1.00 81.75 78 PHE A O 1
ATOM 637 N N . HIS A 1 79 ? -6.090 -3.417 -3.435 1.00 77.62 79 HIS A N 1
ATOM 638 C CA . HIS A 1 79 ? -5.072 -4.432 -3.717 1.00 77.62 79 HIS A CA 1
ATOM 639 C C . HIS A 1 79 ? -4.922 -4.691 -5.206 1.00 77.62 79 HIS A C 1
ATOM 641 O O . HIS A 1 79 ? -3.813 -4.800 -5.726 1.00 77.62 79 HIS A O 1
ATOM 647 N N . ARG A 1 80 ? -6.049 -4.743 -5.922 1.00 79.44 80 ARG A N 1
ATOM 648 C CA . ARG A 1 80 ? -6.032 -4.932 -7.371 1.00 79.44 80 ARG A CA 1
ATOM 649 C C . ARG A 1 80 ? -5.366 -3.756 -8.089 1.00 79.44 80 ARG A C 1
ATOM 651 O O . ARG A 1 80 ? -4.563 -3.987 -8.987 1.00 79.44 80 ARG A O 1
ATOM 658 N N . LYS A 1 81 ? -5.682 -2.516 -7.707 1.00 80.56 81 LYS A N 1
ATOM 659 C CA . LYS A 1 81 ? -5.103 -1.308 -8.318 1.00 80.56 81 LYS A CA 1
ATOM 660 C C . LYS A 1 81 ? -3.629 -1.132 -7.975 1.00 80.56 81 LYS A C 1
ATOM 662 O O . LYS A 1 81 ? -2.844 -0.856 -8.873 1.00 80.56 81 LYS A O 1
ATOM 667 N N . ASP A 1 82 ? -3.257 -1.333 -6.717 1.00 81.00 82 ASP A N 1
ATOM 668 C CA . ASP A 1 82 ? -1.876 -1.216 -6.252 1.00 81.00 82 ASP A CA 1
ATOM 669 C C . ASP A 1 82 ? -0.978 -2.247 -6.948 1.00 81.00 82 ASP A C 1
ATOM 671 O O . ASP A 1 82 ? 0.059 -1.895 -7.506 1.00 81.00 82 ASP A O 1
ATOM 675 N N . ARG A 1 83 ? -1.451 -3.494 -7.087 1.00 83.44 83 ARG A N 1
ATOM 676 C CA . ARG A 1 83 ? -0.747 -4.524 -7.862 1.00 83.44 83 ARG A CA 1
ATOM 677 C C . ARG A 1 83 ? -0.549 -4.126 -9.324 1.00 83.44 83 ARG A C 1
ATOM 679 O O . ARG A 1 83 ? 0.531 -4.344 -9.861 1.00 83.44 83 ARG A O 1
ATOM 686 N N . ILE A 1 84 ? -1.565 -3.550 -9.972 1.00 85.44 84 ILE A N 1
ATOM 687 C CA . ILE A 1 84 ? -1.452 -3.083 -11.363 1.00 85.44 84 ILE A CA 1
ATOM 688 C C . ILE A 1 84 ? -0.414 -1.960 -11.473 1.00 85.44 84 ILE A C 1
ATOM 690 O O . ILE A 1 84 ? 0.394 -1.988 -12.396 1.00 85.44 84 ILE A O 1
ATOM 694 N N . ILE A 1 85 ? -0.405 -1.012 -10.530 1.00 83.06 85 ILE A N 1
ATOM 695 C CA . ILE A 1 85 ? 0.571 0.087 -10.496 1.00 83.06 85 ILE A CA 1
ATOM 696 C C . ILE A 1 85 ? 1.992 -0.458 -10.304 1.00 83.06 85 ILE A C 1
ATOM 698 O O . ILE A 1 85 ? 2.898 -0.065 -11.028 1.00 83.06 85 ILE A O 1
ATOM 702 N N . ILE A 1 86 ? 2.204 -1.393 -9.376 1.00 83.25 86 ILE A N 1
ATOM 703 C CA . ILE A 1 86 ? 3.533 -1.980 -9.142 1.00 83.25 86 ILE A CA 1
ATOM 704 C C . ILE A 1 86 ? 4.015 -2.759 -10.373 1.00 83.25 86 ILE A C 1
ATOM 706 O O . ILE A 1 86 ? 5.167 -2.618 -10.782 1.00 83.25 86 ILE A O 1
ATOM 710 N N . VAL A 1 87 ? 3.139 -3.556 -10.992 1.00 86.88 87 VAL A N 1
ATOM 711 C CA . VAL A 1 87 ? 3.475 -4.320 -12.204 1.00 86.88 87 VAL A CA 1
ATOM 712 C C . VAL A 1 87 ? 3.784 -3.389 -13.376 1.00 86.88 87 VAL A C 1
ATOM 714 O O . VAL A 1 87 ? 4.741 -3.641 -14.107 1.00 86.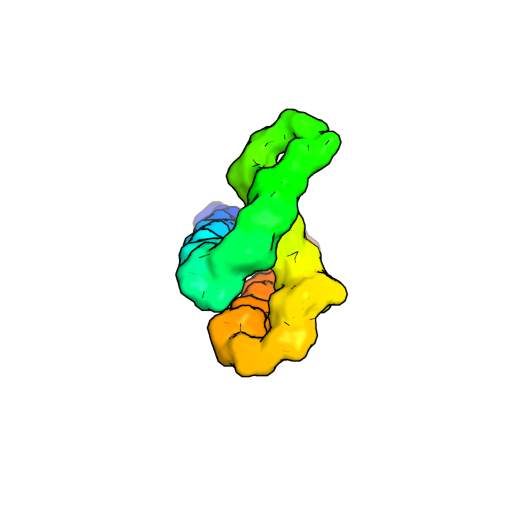88 87 VAL A O 1
ATOM 717 N N . SER A 1 88 ? 3.022 -2.304 -13.550 1.00 84.31 88 SER A N 1
ATOM 718 C CA . SER A 1 88 ? 3.296 -1.336 -14.613 1.00 84.31 88 SER A CA 1
ATOM 719 C C . SER A 1 88 ? 4.618 -0.609 -14.376 1.00 84.31 88 SER A C 1
ATOM 721 O O . SER A 1 88 ? 5.415 -0.508 -15.305 1.00 84.31 88 SER A O 1
ATOM 723 N N . MET A 1 89 ? 4.903 -0.188 -13.138 1.00 83.12 89 MET A N 1
ATOM 724 C CA . MET A 1 89 ? 6.193 0.404 -12.773 1.00 83.12 89 MET A CA 1
ATOM 725 C C . MET A 1 89 ? 7.346 -0.545 -13.102 1.00 83.12 89 MET A C 1
ATOM 727 O O . MET A 1 89 ? 8.281 -0.134 -13.784 1.00 83.12 89 MET A O 1
ATOM 731 N N . PHE A 1 90 ? 7.249 -1.817 -12.706 1.00 86.00 90 PHE A N 1
ATOM 732 C CA . PHE A 1 90 ? 8.266 -2.823 -13.015 1.00 86.00 90 PHE A CA 1
ATOM 733 C C . PHE A 1 90 ? 8.481 -2.984 -14.528 1.00 86.00 90 PHE A C 1
ATOM 735 O O . PHE A 1 90 ? 9.621 -2.969 -14.991 1.00 86.00 90 PHE A O 1
ATOM 742 N N . ALA A 1 91 ? 7.401 -3.067 -15.311 1.00 87.19 91 ALA A N 1
ATOM 743 C CA . ALA A 1 91 ? 7.485 -3.164 -16.767 1.00 87.19 91 ALA A CA 1
ATOM 744 C C . ALA A 1 91 ? 8.188 -1.945 -17.394 1.00 87.19 91 ALA A C 1
ATOM 746 O O . ALA A 1 91 ? 9.050 -2.112 -18.258 1.00 87.19 91 ALA A O 1
ATOM 747 N N . PHE A 1 92 ? 7.878 -0.728 -16.931 1.00 84.69 92 PHE A N 1
ATOM 748 C CA . PHE A 1 92 ? 8.549 0.492 -17.393 1.00 84.69 92 PHE A CA 1
ATOM 749 C C . PHE A 1 92 ? 10.035 0.523 -17.021 1.00 84.69 92 PHE A C 1
ATOM 751 O O . PHE A 1 92 ? 10.853 0.938 -17.843 1.00 84.69 92 PHE A O 1
ATOM 758 N N . THR A 1 93 ? 10.403 0.061 -15.823 1.00 83.94 93 THR A N 1
ATOM 759 C CA . THR A 1 93 ? 11.808 -0.020 -15.395 1.00 83.94 93 THR A CA 1
ATOM 760 C C . THR A 1 93 ? 12.600 -1.014 -16.245 1.00 83.94 93 THR A C 1
ATOM 762 O O . THR A 1 93 ? 13.708 -0.704 -16.679 1.00 83.94 93 THR A O 1
ATOM 765 N N . VAL A 1 94 ? 12.028 -2.186 -16.545 1.00 87.94 94 VAL A N 1
ATOM 766 C CA . VAL A 1 94 ? 12.659 -3.176 -17.435 1.00 87.94 94 VAL A CA 1
ATOM 767 C C . VAL A 1 94 ? 12.825 -2.609 -18.844 1.00 87.94 94 VAL A C 1
ATOM 769 O O . VAL A 1 94 ? 13.902 -2.716 -19.425 1.00 87.94 94 VAL A O 1
ATOM 772 N N . LEU A 1 95 ? 11.794 -1.952 -19.380 1.00 85.56 95 LEU A N 1
ATOM 773 C CA . LEU A 1 95 ? 11.850 -1.339 -20.708 1.00 85.56 95 LEU A CA 1
ATOM 774 C C . LEU A 1 95 ? 12.945 -0.264 -20.801 1.00 85.56 95 LEU A C 1
ATOM 776 O O . LEU A 1 95 ? 13.631 -0.169 -21.814 1.00 85.56 95 LEU A O 1
ATOM 780 N N . GLN A 1 96 ? 13.161 0.507 -19.736 1.00 80.50 96 GLN A N 1
ATOM 781 C CA . GLN A 1 96 ? 14.253 1.481 -19.672 1.00 80.50 96 GLN A CA 1
ATOM 782 C C . GLN A 1 96 ? 15.630 0.845 -19.608 1.00 80.50 96 GLN A C 1
ATOM 784 O O . GLN A 1 96 ? 16.529 1.324 -20.290 1.00 80.50 96 GLN A O 1
ATOM 789 N N . LEU A 1 97 ? 15.800 -0.224 -18.827 1.00 84.56 97 LEU A N 1
ATOM 790 C CA . LEU A 1 97 ? 17.056 -0.975 -18.789 1.00 84.56 97 LEU A CA 1
ATOM 791 C C . LEU A 1 97 ? 17.420 -1.512 -20.175 1.00 84.56 97 LEU A C 1
ATOM 793 O O . LEU A 1 97 ? 18.566 -1.396 -20.595 1.00 84.56 97 LEU A O 1
ATOM 797 N N . VAL A 1 98 ? 16.433 -2.036 -20.906 1.00 86.81 98 VAL A N 1
ATOM 798 C CA . VAL A 1 98 ? 16.613 -2.500 -22.287 1.00 86.81 98 VAL A CA 1
ATOM 799 C C . VAL A 1 98 ? 17.016 -1.340 -23.198 1.00 86.81 98 VAL A C 1
ATOM 801 O O . VAL A 1 98 ? 18.029 -1.435 -23.882 1.00 86.81 98 VAL A O 1
ATOM 804 N N . LEU A 1 99 ? 16.281 -0.224 -23.180 1.00 82.38 99 LEU A N 1
ATOM 805 C CA . LEU A 1 99 ? 16.615 0.945 -24.002 1.00 82.38 99 LEU A CA 1
ATOM 806 C C . LEU A 1 99 ? 18.005 1.509 -23.691 1.00 82.38 99 LEU A C 1
ATOM 808 O O . LEU A 1 99 ? 18.710 1.884 -24.616 1.00 82.38 99 LEU A O 1
ATOM 812 N N . ALA A 1 100 ? 18.407 1.544 -22.420 1.00 81.06 100 ALA A N 1
ATOM 813 C CA . ALA A 1 100 ? 19.731 2.004 -22.009 1.00 81.06 100 ALA A CA 1
ATOM 814 C C . ALA A 1 100 ? 20.856 1.047 -22.428 1.00 81.06 100 ALA A C 1
ATOM 816 O O . ALA A 1 100 ? 21.983 1.485 -22.606 1.00 81.06 100 ALA A O 1
ATOM 817 N N . PHE A 1 101 ? 20.575 -0.251 -22.572 1.00 85.56 101 PHE A N 1
ATOM 818 C CA . PHE A 1 101 ? 21.560 -1.229 -23.037 1.00 85.56 101 PHE A CA 1
ATOM 819 C C . PHE A 1 101 ? 21.740 -1.205 -24.564 1.00 85.56 101 PHE A C 1
ATOM 821 O O . PHE A 1 101 ? 22.831 -1.468 -25.060 1.00 85.56 101 PHE A O 1
ATOM 828 N N . PHE A 1 102 ? 20.672 -0.905 -25.311 1.00 82.06 102 PHE A N 1
ATOM 829 C CA . PHE A 1 102 ? 20.688 -0.823 -26.778 1.00 82.06 102 PHE A CA 1
ATOM 830 C C . PHE A 1 102 ? 21.043 0.568 -27.332 1.00 82.06 102 PHE A C 1
ATOM 832 O O . PHE A 1 102 ? 21.137 0.715 -28.552 1.00 82.06 102 PHE A O 1
ATOM 839 N N . ASN A 1 103 ? 21.212 1.572 -26.468 1.00 63.03 103 ASN A N 1
ATOM 840 C CA . ASN A 1 103 ? 21.571 2.945 -26.826 1.00 63.03 103 ASN A CA 1
ATOM 841 C C . ASN A 1 103 ? 22.992 3.280 -26.379 1.00 63.03 103 ASN A C 1
ATOM 843 O O . ASN A 1 103 ? 23.789 3.706 -27.238 1.00 63.03 103 ASN A O 1
#

Foldseek 3Di:
DVVVVCVLVVLVVVLVVVLVVLLVVVLVVCCVPPVVVLVVQLDDPPPDDSVVSSSVSVVCCLVPNDVVPDPDPSSVVSVVVNVVSVVVSVVVVVVVVVVVVVD

Radius of gyration: 17.36 Å; Cα contacts (8 Å, |Δi|>4): 50; chains: 1; bounding box: 38×26×48 Å

Secondary structure (DSSP, 8-state):
-THHHHHHHHHHHHHHHHHHHHHHHHHHHHHHH-HHHHHHHH--TT---HHHHHHHHHHHHHHTSHHHHS--HHHHHHHHHHHHHHHHHHHHHHHHHHHHHH-

Solvent-accessible surface area (backbone atoms only — not comparable to full-atom values): 5799 Å² total; per-residue (Å²): 123,73,70,68,71,50,48,61,56,54,51,51,51,49,52,53,51,52,50,53,54,53,51,52,54,46,54,53,48,40,46,71,77,37,46,71,58,40,53,58,33,45,58,63,90,79,79,63,58,51,69,62,45,23,52,53,43,45,54,47,23,47,69,76,40,71,54,45,73,48,93,43,69,69,62,54,51,44,57,56,50,53,50,49,52,53,51,50,52,51,53,52,53,52,52,47,55,50,52,64,71,79,103

pLDDT: mean 82.76, std 7.05, range [53.25, 92.06]

Nearest PDB structures (foldseek):
  4bjn-assembly3_C-3  TM=6.238E-01  e=7.418E+00  Melampsora lini
  4bjm-assembly2_C  TM=5.917E-01  e=9.422E+00  Melampsora lini

Sequence (103 aa):
MSAFIYLPFFVALSCLFFRTFHLKKIATHVKNVYPDEWNKLCENKMGMNITTASFANLEESMKNGFLSKQKDPLVQSFHRKDRIIIVSMFAFTVLQLVLAFFN